Protein AF-A0A6G0K8L2-F1 (afdb_monomer_lite)

Organism: NCBI:txid53985

Foldseek 3Di:
DDDDDDDDDDDDDLLQLQCCQPPVLVVDPPVCNPPPSNDDDDPVSVVVNVVVVVVVVVVVVVVVVVVVVVVVVVVVVVVVVVVVVD

Sequence (86 aa):
MVLVPKLKDPPPNVEKKLDIHEKVLPFVPAEYANDPLYQTPTAVVESSAKKIKQDRRKRYAERMKAKEVEKEQEAEKEQEEKEALV

Structure (mmCIF, N/CA/C/O backbone):
data_AF-A0A6G0K8L2-F1
#
_entry.id   AF-A0A6G0K8L2-F1
#
loop_
_atom_site.group_PDB
_atom_site.id
_atom_site.type_symbol
_atom_site.label_atom_id
_atom_site.label_alt_id
_atom_site.label_comp_id
_atom_site.label_asym_id
_atom_site.label_entity_id
_atom_site.label_seq_id
_atom_site.pdbx_PDB_ins_code
_atom_site.Cartn_x
_atom_site.Cartn_y
_atom_site.Cartn_z
_atom_site.occupancy
_atom_site.B_iso_or_equiv
_atom_site.auth_seq_id
_atom_site.auth_comp_id
_atom_site.auth_asym_id
_atom_site.auth_atom_id
_atom_site.pdbx_PDB_model_num
ATOM 1 N N . MET A 1 1 ? -11.341 -39.284 17.821 1.00 56.88 1 MET A N 1
ATOM 2 C CA . MET A 1 1 ? -11.361 -37.905 17.287 1.00 56.88 1 MET A CA 1
ATOM 3 C C . MET A 1 1 ? -9.949 -37.360 17.384 1.00 56.88 1 MET A C 1
ATOM 5 O O . MET A 1 1 ? -9.419 -37.315 18.485 1.00 56.88 1 MET A O 1
ATOM 9 N N . VAL A 1 2 ? -9.301 -37.057 16.258 1.00 66.50 2 VAL A N 1
ATOM 10 C CA . VAL A 1 2 ? -7.949 -36.475 16.266 1.00 66.50 2 VAL A CA 1
ATOM 11 C C . VAL A 1 2 ? -8.085 -34.992 16.602 1.00 66.50 2 VAL A C 1
ATOM 13 O O . VAL A 1 2 ? -8.804 -34.269 15.916 1.00 66.50 2 VAL A O 1
ATOM 16 N N . LEU A 1 3 ? -7.449 -34.555 17.688 1.00 72.81 3 LEU A N 1
ATOM 17 C CA . LEU A 1 3 ? -7.463 -33.163 18.127 1.00 72.81 3 LEU A CA 1
ATOM 18 C C . LEU A 1 3 ? -6.485 -32.372 17.243 1.00 72.81 3 LEU A C 1
ATOM 20 O O . LEU A 1 3 ? -5.273 -32.541 17.359 1.00 72.81 3 LEU A O 1
ATOM 24 N N . VAL A 1 4 ? -6.997 -31.551 16.323 1.00 81.31 4 VAL A N 1
ATOM 25 C CA . VAL A 1 4 ? -6.153 -30.688 15.480 1.00 81.31 4 VAL A CA 1
ATOM 26 C C . VAL A 1 4 ? -5.591 -29.556 16.352 1.00 81.31 4 VAL A C 1
ATOM 28 O O . VAL A 1 4 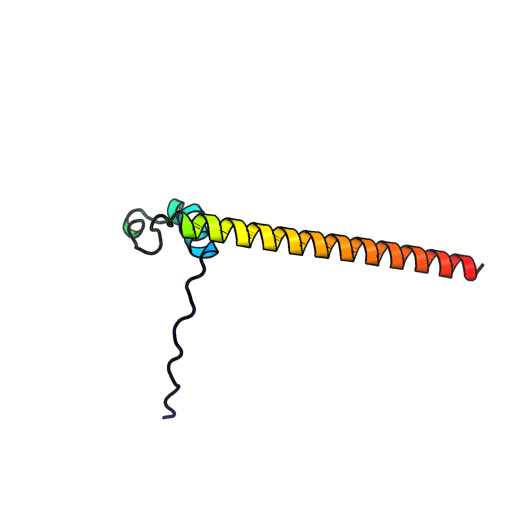? -6.380 -28.832 16.967 1.00 81.31 4 VAL A O 1
ATOM 31 N N . PRO A 1 5 ? -4.259 -29.374 16.429 1.00 80.38 5 PRO A N 1
ATOM 32 C CA . PRO A 1 5 ? -3.663 -28.288 17.196 1.00 80.38 5 PRO A CA 1
ATOM 33 C C . PRO A 1 5 ? -4.122 -26.937 16.649 1.00 80.38 5 PRO A C 1
ATOM 35 O O . PRO A 1 5 ? -4.001 -26.664 15.453 1.00 80.38 5 PRO A O 1
ATOM 38 N N . LYS A 1 6 ? -4.646 -26.077 17.525 1.00 81.12 6 LYS A N 1
ATOM 39 C CA . LYS A 1 6 ? -5.100 -24.742 17.135 1.00 81.12 6 LYS A CA 1
ATOM 40 C C . LYS A 1 6 ? -3.880 -23.857 16.873 1.00 81.12 6 LYS A C 1
ATOM 42 O O . LYS A 1 6 ? -3.116 -23.560 17.791 1.00 81.12 6 LYS A O 1
ATOM 47 N N . LEU A 1 7 ? -3.679 -23.475 15.614 1.00 84.62 7 LEU A N 1
ATOM 48 C CA . LEU A 1 7 ? -2.623 -22.543 15.223 1.00 84.62 7 LEU A CA 1
ATOM 49 C C . LEU A 1 7 ? -2.944 -21.134 15.732 1.00 84.62 7 LEU A C 1
ATOM 51 O O . LEU A 1 7 ? -4.109 -20.768 15.883 1.00 84.62 7 LEU A O 1
ATOM 55 N N . LYS A 1 8 ? -1.894 -20.354 16.011 1.00 85.88 8 LYS A N 1
ATOM 56 C CA . LYS A 1 8 ? -2.037 -18.938 16.367 1.00 85.88 8 LYS A CA 1
ATOM 57 C C . LYS A 1 8 ? -2.548 -18.158 15.163 1.00 85.88 8 LYS A C 1
ATOM 59 O O . LYS A 1 8 ? -2.140 -18.438 14.034 1.00 85.88 8 LYS A O 1
ATOM 64 N N . ASP A 1 9 ? -3.382 -17.160 15.430 1.00 84.56 9 ASP A N 1
ATOM 65 C CA . ASP A 1 9 ? -3.872 -16.278 14.382 1.00 84.56 9 ASP A CA 1
ATOM 66 C C . ASP A 1 9 ? -2.708 -15.527 13.721 1.00 84.56 9 ASP A C 1
ATOM 68 O O . ASP A 1 9 ? -1.747 -15.131 14.398 1.00 84.56 9 ASP A O 1
ATOM 72 N N . PRO A 1 10 ? -2.764 -15.337 12.393 1.00 87.44 10 PRO A N 1
ATOM 73 C CA . PRO A 1 10 ? -1.743 -14.592 11.688 1.00 87.44 10 PRO A CA 1
ATOM 74 C C . PRO A 1 10 ? -1.732 -13.127 12.143 1.00 87.44 10 PRO A C 1
ATOM 76 O O . PRO A 1 10 ? -2.765 -12.576 12.541 1.00 87.44 10 PRO A O 1
ATOM 79 N N . PRO A 1 11 ? -0.573 -12.456 12.045 1.00 86.25 11 PRO A N 1
ATOM 80 C CA . PRO A 1 11 ? -0.492 -11.040 12.343 1.00 86.25 11 PRO A CA 1
ATOM 81 C C . PRO A 1 11 ? -1.444 -10.237 11.432 1.00 86.25 11 PRO A C 1
ATOM 83 O O . PRO A 1 11 ? -1.563 -10.539 10.239 1.00 86.25 11 PRO A O 1
ATOM 86 N N . PRO A 1 12 ? -2.106 -9.190 11.956 1.00 83.50 12 PRO A N 1
ATOM 87 C CA . PRO A 1 12 ? -3.055 -8.401 11.181 1.00 83.50 12 PRO A CA 1
ATOM 88 C C . PRO A 1 12 ? -2.401 -7.694 9.987 1.00 83.50 12 PRO A C 1
ATOM 90 O O . PRO A 1 12 ? -1.373 -7.030 10.132 1.00 83.50 12 PRO A O 1
ATOM 93 N N . ASN A 1 13 ? -3.034 -7.755 8.812 1.00 89.00 13 ASN A N 1
ATOM 94 C CA . ASN A 1 13 ? -2.530 -7.077 7.619 1.00 89.00 13 ASN A CA 1
ATOM 95 C C . ASN A 1 13 ? -2.755 -5.554 7.700 1.00 89.00 13 ASN A C 1
ATOM 97 O O . ASN A 1 13 ? -3.884 -5.068 7.606 1.00 89.00 13 ASN A O 1
ATOM 101 N N . VAL A 1 14 ? -1.659 -4.802 7.822 1.00 89.19 14 VAL A N 1
ATOM 102 C CA . VAL A 1 14 ? -1.656 -3.333 7.917 1.00 89.19 14 VAL A CA 1
ATOM 103 C C . VAL A 1 14 ? -2.237 -2.634 6.686 1.00 89.19 14 VAL A C 1
ATOM 105 O O . VAL A 1 14 ? -2.925 -1.629 6.839 1.00 89.19 14 VAL A O 1
ATOM 108 N N . GLU A 1 15 ? -2.033 -3.167 5.475 1.00 90.12 15 GLU A N 1
ATOM 109 C CA . GLU A 1 15 ? -2.613 -2.578 4.259 1.00 90.12 15 GLU A CA 1
ATOM 110 C C . GLU A 1 15 ? -4.138 -2.673 4.279 1.00 90.12 15 GLU A C 1
ATOM 112 O O . GLU A 1 15 ? -4.824 -1.737 3.871 1.00 90.12 15 GLU A O 1
ATOM 117 N N . LYS A 1 16 ? -4.661 -3.800 4.778 1.00 90.38 16 LYS A N 1
ATOM 118 C CA . LYS A 1 16 ? -6.101 -4.057 4.827 1.00 90.38 16 LYS A CA 1
ATOM 119 C C . LYS A 1 16 ? -6.801 -3.212 5.876 1.00 90.38 16 LYS A C 1
ATOM 121 O O . LYS A 1 16 ? -7.885 -2.730 5.588 1.00 90.38 16 LYS A O 1
ATOM 126 N N . LYS A 1 17 ? -6.175 -2.965 7.029 1.00 90.00 17 LYS A N 1
ATOM 127 C CA . LYS A 1 17 ? -6.719 -2.036 8.035 1.00 90.00 17 LYS A CA 1
ATOM 128 C C . LYS A 1 17 ? -6.964 -0.646 7.449 1.00 90.00 17 LYS A C 1
ATOM 130 O O . LYS A 1 17 ? -8.035 -0.081 7.627 1.00 90.00 17 LYS A O 1
ATOM 135 N N . LEU A 1 18 ? -5.990 -0.138 6.698 1.00 91.69 18 LEU A N 1
ATOM 136 C CA . LEU A 1 18 ? -6.109 1.156 6.036 1.00 91.69 18 LEU A CA 1
ATOM 137 C C . LEU A 1 18 ? -7.145 1.127 4.903 1.00 91.69 18 LEU A C 1
ATOM 139 O O . LEU A 1 18 ? -7.990 2.011 4.831 1.00 91.69 18 LEU A O 1
ATOM 143 N N . ASP A 1 19 ? -7.131 0.096 4.051 1.00 93.00 19 ASP A N 1
ATOM 144 C CA . ASP A 1 19 ? -8.102 -0.017 2.955 1.00 93.00 19 ASP A CA 1
ATOM 145 C C . ASP A 1 19 ? -9.551 -0.145 3.464 1.00 93.00 19 ASP A C 1
ATOM 147 O O . ASP A 1 19 ? -10.456 0.403 2.844 1.00 93.00 19 ASP A O 1
ATOM 151 N N . ILE A 1 20 ? -9.785 -0.851 4.574 1.00 93.88 20 ILE A N 1
ATOM 152 C CA . ILE A 1 20 ? -11.116 -1.001 5.179 1.00 93.88 20 ILE A CA 1
ATOM 153 C C . ILE A 1 20 ? -11.636 0.355 5.667 1.00 93.88 20 ILE A C 1
ATOM 155 O O . ILE A 1 20 ? -12.753 0.739 5.323 1.00 93.88 20 ILE A O 1
ATOM 159 N N . HIS A 1 21 ? -10.810 1.108 6.392 1.00 93.12 21 HIS A N 1
ATOM 160 C CA . HIS A 1 21 ? -11.176 2.445 6.850 1.00 93.12 21 HIS A CA 1
ATOM 161 C C . HIS A 1 21 ? -11.433 3.413 5.684 1.00 93.12 21 HIS A C 1
ATOM 163 O O . HIS A 1 21 ? -12.418 4.136 5.687 1.00 93.12 21 HIS A O 1
ATOM 169 N N . GLU A 1 22 ? -10.572 3.437 4.663 1.00 93.44 22 GLU A N 1
ATOM 170 C CA . GLU A 1 22 ? -10.690 4.418 3.574 1.00 93.44 22 GLU A CA 1
ATOM 171 C C . GLU A 1 22 ? -11.765 4.063 2.541 1.00 93.44 22 GLU A C 1
ATOM 173 O O . GLU A 1 22 ? -12.418 4.951 1.997 1.00 93.44 22 GLU A O 1
ATOM 178 N N . LYS A 1 23 ? -11.915 2.775 2.215 1.00 94.62 23 LYS A N 1
ATOM 179 C CA . LYS A 1 23 ? -12.704 2.337 1.052 1.00 94.62 23 LYS A CA 1
ATOM 180 C C . LYS A 1 23 ? -13.978 1.612 1.420 1.00 94.62 23 LYS A C 1
ATOM 182 O O . LYS A 1 23 ? -14.886 1.591 0.601 1.00 94.62 23 LYS A O 1
ATOM 187 N N . VAL A 1 24 ? -14.026 0.969 2.585 1.00 93.94 24 VAL A N 1
ATOM 188 C CA . VAL A 1 24 ? -15.186 0.165 2.983 1.00 93.94 24 VAL A CA 1
ATOM 189 C C . VAL A 1 24 ? -16.113 0.990 3.861 1.00 93.94 24 VAL A C 1
ATOM 191 O O . VAL A 1 24 ? -17.291 1.067 3.535 1.00 93.94 24 VAL A O 1
ATOM 194 N N . LEU A 1 25 ? -15.584 1.680 4.881 1.00 94.38 25 LEU A N 1
ATOM 195 C CA . LEU A 1 25 ? -16.361 2.515 5.811 1.00 94.38 25 LEU A CA 1
ATOM 196 C C . LEU A 1 25 ? -17.401 3.440 5.139 1.00 94.38 25 LEU A C 1
ATOM 198 O O . LEU A 1 25 ? -18.522 3.484 5.637 1.00 94.38 25 LEU A O 1
ATOM 202 N N . PRO A 1 26 ? -17.129 4.117 4.000 1.00 95.19 26 PRO A N 1
ATOM 203 C CA . PRO A 1 26 ? -18.129 4.975 3.351 1.00 95.19 26 PRO A CA 1
ATOM 204 C C . PRO A 1 26 ? -19.401 4.250 2.886 1.00 95.19 26 PRO A C 1
ATOM 206 O O . PRO A 1 26 ? -20.433 4.885 2.689 1.00 95.19 26 PRO A O 1
ATOM 209 N N . PHE A 1 27 ? -19.328 2.934 2.689 1.00 95.81 27 PHE A N 1
ATOM 210 C CA . PHE A 1 27 ? -20.445 2.093 2.255 1.00 95.81 27 PHE A CA 1
ATOM 211 C C . PHE A 1 27 ? -21.037 1.263 3.398 1.00 95.81 27 PHE A C 1
ATOM 213 O O . PHE A 1 27 ? -21.946 0.464 3.177 1.00 95.81 27 PHE A O 1
ATOM 220 N N . VAL A 1 28 ? -20.514 1.420 4.615 1.00 93.81 28 VAL A N 1
ATOM 221 C CA . VAL A 1 28 ? -20.989 0.701 5.794 1.00 93.81 28 VAL A CA 1
ATOM 222 C C . VAL A 1 28 ? -22.199 1.440 6.359 1.00 93.81 28 VAL A C 1
ATOM 224 O O . VAL A 1 28 ? -22.126 2.653 6.567 1.00 93.81 28 VAL A O 1
ATOM 227 N N . PRO A 1 29 ? -23.317 0.743 6.632 1.00 96.31 29 PRO A N 1
ATOM 228 C CA . PRO A 1 29 ? -24.455 1.353 7.304 1.00 96.31 29 PRO A CA 1
ATOM 229 C C . PRO A 1 29 ? -24.034 1.997 8.628 1.00 96.31 29 PRO A C 1
ATOM 231 O O . PRO A 1 29 ? -23.209 1.444 9.356 1.00 96.31 29 PRO A O 1
ATOM 234 N N . ALA A 1 30 ? -24.632 3.140 8.968 1.00 92.88 30 ALA A N 1
ATOM 235 C CA . ALA A 1 30 ? -24.254 3.916 10.153 1.00 92.88 30 ALA A CA 1
ATOM 236 C C . ALA A 1 30 ? -24.293 3.099 11.460 1.00 92.88 30 ALA A C 1
ATOM 238 O O . ALA A 1 30 ? -23.492 3.334 12.360 1.00 92.88 30 ALA A O 1
ATOM 239 N N . GLU A 1 31 ? -25.172 2.096 11.533 1.00 94.56 31 GLU A N 1
ATOM 240 C CA . GLU A 1 31 ? -25.292 1.160 12.658 1.00 94.56 31 GLU A CA 1
ATOM 241 C C . GLU A 1 31 ? -23.999 0.372 12.931 1.00 94.56 31 GLU A C 1
ATOM 243 O O . GLU A 1 31 ? -23.698 0.061 14.081 1.00 94.56 31 GLU A O 1
ATOM 248 N N . TYR A 1 32 ? -23.205 0.099 11.892 1.00 92.38 32 TYR A N 1
ATOM 249 C CA . TYR A 1 32 ? -21.965 -0.680 11.969 1.00 92.38 32 TYR A CA 1
ATOM 250 C C . TYR A 1 32 ? -20.698 0.170 11.819 1.00 92.38 32 TYR A C 1
ATOM 252 O O . TYR A 1 32 ? -19.593 -0.342 11.979 1.00 92.38 32 TYR A O 1
ATOM 260 N N . ALA A 1 33 ? -20.824 1.470 11.539 1.00 90.50 33 ALA A N 1
ATOM 261 C CA . ALA A 1 33 ? -19.678 2.360 11.343 1.00 90.50 33 ALA A CA 1
ATOM 262 C C . ALA A 1 33 ? -18.799 2.505 12.604 1.00 90.50 33 ALA A C 1
ATOM 264 O O . ALA A 1 33 ? -17.614 2.811 12.497 1.00 90.50 33 ALA A O 1
ATOM 265 N N . ASN A 1 34 ? -19.362 2.242 13.790 1.00 92.56 34 ASN A N 1
ATOM 266 C CA . ASN A 1 34 ? -18.650 2.271 15.073 1.00 92.56 34 ASN A CA 1
ATOM 267 C C . ASN A 1 34 ? -17.913 0.959 15.410 1.00 92.56 34 ASN A C 1
ATOM 269 O O . ASN A 1 34 ? -17.308 0.862 16.480 1.00 92.56 34 ASN A O 1
ATOM 273 N N . ASP A 1 35 ? -17.977 -0.061 14.547 1.00 93.56 35 ASP A N 1
ATOM 274 C CA . ASP A 1 35 ? -17.285 -1.332 14.770 1.00 93.56 35 ASP A CA 1
ATOM 275 C C . ASP A 1 35 ? -15.755 -1.112 14.855 1.00 93.56 35 ASP A C 1
ATOM 277 O O . ASP A 1 35 ? -15.193 -0.382 14.027 1.00 93.56 35 ASP A O 1
ATOM 281 N N . PRO A 1 36 ? -15.046 -1.751 15.813 1.00 90.69 36 PRO A N 1
ATOM 282 C CA . PRO A 1 36 ? -13.584 -1.737 15.891 1.00 90.69 36 PRO A CA 1
ATOM 283 C C . PRO A 1 36 ? -12.856 -2.022 14.567 1.00 90.69 36 PRO A C 1
ATOM 285 O O . PRO A 1 36 ? -11.736 -1.551 14.366 1.00 90.69 36 PRO A O 1
ATOM 288 N N . LEU A 1 37 ? -13.478 -2.772 13.654 1.00 89.69 37 LEU A N 1
ATOM 289 C CA . LEU A 1 37 ? -12.963 -3.075 12.320 1.00 89.69 37 LEU A CA 1
ATOM 290 C C . LEU A 1 37 ? -12.727 -1.824 11.457 1.00 89.69 37 LEU A C 1
ATOM 292 O O . LEU A 1 37 ? -11.783 -1.808 10.664 1.00 89.69 37 LEU A O 1
ATOM 296 N N . TYR A 1 38 ? -13.559 -0.792 11.616 1.00 92.06 38 TYR A N 1
ATOM 297 C CA . TYR A 1 38 ? -13.493 0.452 10.845 1.00 92.06 38 TYR A CA 1
ATOM 298 C C . TYR A 1 38 ? -12.821 1.595 11.602 1.00 92.06 38 TYR A C 1
ATOM 300 O O . TYR A 1 38 ? -12.909 2.743 11.176 1.00 92.06 38 TYR A O 1
ATOM 308 N N . GLN A 1 39 ? -12.146 1.315 12.718 1.00 90.44 39 GLN A N 1
ATOM 309 C CA . GLN A 1 39 ? -11.438 2.353 13.456 1.00 90.44 39 GLN A CA 1
ATOM 310 C C . GLN A 1 39 ? -10.348 3.012 12.616 1.00 90.44 39 GLN A C 1
ATOM 312 O O . GLN A 1 39 ? -9.680 2.379 11.792 1.00 90.44 39 GLN A O 1
ATOM 317 N N . THR A 1 40 ? -10.136 4.298 12.886 1.00 90.75 40 THR A N 1
ATOM 318 C CA . THR A 1 40 ? -9.077 5.070 12.250 1.00 90.75 40 THR A CA 1
ATOM 319 C C . THR A 1 40 ? -7.718 4.414 12.500 1.00 90.75 40 THR A C 1
ATOM 321 O O . THR A 1 40 ? -7.334 4.201 13.657 1.00 90.75 40 THR A O 1
ATOM 324 N N . PRO A 1 41 ? -6.977 4.054 11.437 1.00 89.81 41 PRO A N 1
ATOM 325 C CA . PRO A 1 41 ? -5.669 3.442 11.583 1.00 89.81 41 PRO A CA 1
ATOM 326 C C . PRO A 1 41 ? -4.684 4.420 12.233 1.00 89.81 41 PRO A C 1
ATOM 328 O O . PRO A 1 41 ? -4.733 5.628 12.024 1.00 89.81 41 PRO A O 1
ATOM 331 N N . THR A 1 42 ? -3.746 3.897 13.023 1.00 91.25 42 THR A N 1
ATOM 332 C CA . THR A 1 42 ? -2.690 4.727 13.615 1.00 91.25 42 THR A CA 1
ATOM 333 C C . THR A 1 42 ? -1.672 5.162 12.558 1.00 91.25 42 THR A C 1
ATOM 335 O O . THR A 1 42 ? -1.417 4.443 11.590 1.00 91.25 42 THR A O 1
ATOM 338 N N . ALA A 1 43 ? -0.992 6.291 12.781 1.00 90.88 43 ALA A N 1
ATOM 339 C CA . ALA A 1 43 ? 0.026 6.815 11.858 1.00 90.88 43 ALA A CA 1
ATOM 340 C C . ALA A 1 43 ? 1.142 5.798 11.516 1.00 90.88 43 ALA A C 1
ATOM 342 O O . ALA A 1 43 ? 1.685 5.773 10.405 1.00 90.88 43 ALA A O 1
ATOM 343 N N . VAL A 1 44 ? 1.474 4.907 12.457 1.00 88.94 44 VAL A N 1
ATOM 344 C CA . VAL A 1 44 ? 2.438 3.816 12.237 1.00 88.94 44 VAL A CA 1
ATOM 345 C C . VAL A 1 44 ? 1.908 2.802 11.218 1.00 88.94 44 VAL A C 1
ATOM 347 O O . VAL A 1 44 ? 2.646 2.367 10.330 1.00 88.94 44 VAL A O 1
ATOM 350 N N . VAL A 1 45 ? 0.623 2.447 11.305 1.00 88.44 45 VAL A N 1
ATOM 351 C CA . VAL A 1 45 ? -0.037 1.540 10.354 1.00 88.44 45 VAL A CA 1
ATOM 352 C C . VAL A 1 45 ? -0.101 2.184 8.972 1.00 88.44 45 VAL A C 1
ATOM 354 O O . VAL A 1 45 ? 0.234 1.528 7.985 1.00 88.44 45 VAL A O 1
ATOM 357 N N . GLU A 1 46 ? -0.435 3.474 8.891 1.00 90.44 46 GLU A N 1
ATOM 358 C CA . GLU A 1 46 ? -0.502 4.182 7.611 1.00 90.44 46 GLU A CA 1
ATOM 359 C C . GLU A 1 46 ? 0.850 4.257 6.901 1.00 90.44 46 GLU A C 1
ATOM 361 O O . GLU A 1 46 ? 0.962 3.931 5.716 1.00 90.44 46 GLU A O 1
ATOM 366 N N . SER A 1 47 ? 1.898 4.668 7.619 1.00 92.12 47 SER A N 1
ATOM 367 C CA . SER A 1 47 ? 3.249 4.764 7.058 1.00 92.12 47 SER A CA 1
ATOM 368 C C . SER A 1 47 ? 3.782 3.400 6.609 1.00 92.12 47 SER A C 1
ATOM 370 O O . SER A 1 47 ? 4.377 3.297 5.533 1.00 92.12 47 SER A O 1
ATOM 372 N N . SER A 1 48 ? 3.510 2.339 7.373 1.00 92.62 48 SER A N 1
ATOM 373 C CA . SER A 1 48 ? 3.885 0.970 7.006 1.00 92.62 48 SER A CA 1
ATOM 374 C C . SER A 1 48 ? 3.139 0.496 5.758 1.00 92.62 48 SER A C 1
ATOM 376 O O . SER A 1 48 ? 3.761 0.009 4.815 1.00 92.62 48 SER A O 1
ATOM 378 N N . ALA A 1 49 ? 1.820 0.702 5.698 1.00 92.00 49 ALA A N 1
ATOM 379 C CA . ALA A 1 49 ? 1.014 0.351 4.532 1.00 92.00 49 ALA A CA 1
ATOM 380 C C . ALA A 1 49 ? 1.477 1.099 3.271 1.00 92.00 49 ALA A C 1
ATOM 382 O O . ALA A 1 49 ? 1.586 0.500 2.201 1.00 92.00 49 ALA A O 1
ATOM 383 N N . LYS A 1 50 ? 1.810 2.393 3.383 1.00 92.06 50 LYS A N 1
ATOM 384 C CA . LYS A 1 50 ? 2.342 3.189 2.263 1.00 92.06 50 LYS A CA 1
ATOM 385 C C . LYS A 1 50 ? 3.657 2.617 1.727 1.00 92.06 50 LYS A C 1
ATOM 387 O O . LYS A 1 50 ? 3.781 2.471 0.509 1.00 92.06 50 LYS A O 1
ATOM 392 N N . LYS A 1 51 ? 4.593 2.241 2.608 1.00 94.50 51 LYS A N 1
ATOM 393 C CA . LYS A 1 51 ? 5.868 1.608 2.222 1.00 94.50 51 LYS A CA 1
ATOM 394 C C . LYS A 1 51 ? 5.642 0.285 1.489 1.00 94.50 51 LYS A C 1
ATOM 396 O O . LYS A 1 51 ? 6.129 0.123 0.376 1.00 94.50 51 LYS A O 1
ATOM 401 N N . ILE A 1 52 ? 4.806 -0.602 2.034 1.00 93.19 52 ILE A N 1
ATOM 402 C CA . ILE A 1 52 ? 4.497 -1.899 1.405 1.00 93.19 52 ILE A CA 1
ATOM 403 C C . ILE A 1 52 ? 3.871 -1.699 0.014 1.00 93.19 52 ILE A C 1
ATOM 405 O O . ILE A 1 52 ? 4.315 -2.304 -0.967 1.00 93.19 52 ILE A O 1
ATOM 409 N N . LYS A 1 53 ? 2.895 -0.786 -0.111 1.00 92.56 53 LYS A N 1
ATOM 410 C CA . LYS A 1 53 ? 2.272 -0.441 -1.402 1.00 92.56 53 LYS A CA 1
ATOM 411 C C . LYS A 1 53 ? 3.290 0.128 -2.397 1.00 92.56 53 LYS A C 1
ATOM 413 O O . LYS A 1 53 ? 3.143 -0.074 -3.604 1.00 92.56 53 LYS A O 1
ATOM 418 N N . GLN A 1 54 ? 4.281 0.889 -1.935 1.00 95.19 54 GLN A N 1
ATOM 419 C CA . GLN A 1 54 ? 5.334 1.446 -2.786 1.00 95.19 54 GLN A CA 1
ATOM 420 C C . GLN A 1 54 ? 6.297 0.357 -3.268 1.00 95.19 54 GLN A C 1
ATOM 422 O O . GLN A 1 54 ? 6.555 0.271 -4.467 1.00 95.19 54 GLN A O 1
ATOM 427 N N . ASP A 1 55 ? 6.765 -0.508 -2.373 1.00 96.12 55 ASP A N 1
ATOM 428 C CA . ASP A 1 55 ? 7.683 -1.597 -2.715 1.00 96.12 55 ASP A CA 1
ATOM 429 C C . ASP A 1 55 ? 7.039 -2.590 -3.680 1.00 96.12 55 ASP A C 1
ATOM 431 O O . ASP A 1 55 ? 7.658 -3.006 -4.659 1.00 96.12 55 ASP A O 1
ATOM 435 N N . ARG A 1 56 ? 5.751 -2.902 -3.484 1.00 95.12 56 ARG A N 1
ATOM 436 C CA . ARG A 1 56 ? 4.989 -3.722 -4.433 1.00 95.12 56 ARG A CA 1
ATOM 437 C C . ARG A 1 56 ? 4.947 -3.093 -5.826 1.00 95.12 56 ARG A C 1
ATOM 439 O O . ARG A 1 56 ? 5.123 -3.802 -6.815 1.00 95.12 56 ARG A O 1
ATOM 446 N N . ARG A 1 57 ? 4.727 -1.777 -5.914 1.00 96.00 57 ARG A N 1
ATOM 447 C CA . ARG A 1 57 ? 4.715 -1.049 -7.193 1.00 96.00 57 ARG A CA 1
ATOM 448 C C . ARG A 1 57 ? 6.085 -1.059 -7.869 1.00 96.00 57 ARG A C 1
ATOM 450 O O . ARG A 1 57 ? 6.141 -1.285 -9.072 1.00 96.00 57 ARG A O 1
ATOM 457 N N . LYS A 1 58 ? 7.170 -0.891 -7.107 1.00 97.19 58 LYS A N 1
ATOM 458 C CA . LYS A 1 58 ? 8.544 -0.979 -7.629 1.00 97.19 58 LYS A CA 1
ATOM 459 C C . LYS A 1 58 ? 8.841 -2.359 -8.210 1.00 97.19 58 LYS A C 1
ATOM 461 O O . LYS A 1 58 ? 9.177 -2.449 -9.383 1.00 97.19 58 LYS A O 1
ATOM 466 N N . ARG A 1 59 ? 8.585 -3.427 -7.445 1.00 97.25 59 ARG A N 1
ATOM 467 C CA . ARG A 1 59 ? 8.773 -4.816 -7.908 1.00 97.25 59 ARG A CA 1
ATOM 468 C C . ARG A 1 59 ? 7.961 -5.126 -9.163 1.00 97.25 59 ARG A C 1
ATOM 470 O O . ARG A 1 59 ? 8.422 -5.835 -10.050 1.00 97.25 59 ARG A O 1
ATOM 477 N N . TYR A 1 60 ? 6.734 -4.608 -9.240 1.00 96.88 60 TYR A N 1
ATOM 478 C CA . TYR A 1 60 ? 5.912 -4.761 -10.436 1.00 96.88 60 TYR A CA 1
ATOM 479 C C . TYR A 1 60 ? 6.540 -4.056 -11.643 1.00 96.88 60 TYR A C 1
ATOM 481 O O . TYR A 1 60 ? 6.651 -4.667 -12.701 1.00 96.88 60 TYR A O 1
ATOM 489 N N . ALA A 1 61 ? 6.974 -2.805 -11.479 1.00 97.06 61 ALA A N 1
ATOM 490 C CA . ALA A 1 61 ? 7.611 -2.036 -12.542 1.00 97.06 61 ALA A CA 1
ATOM 491 C C . ALA A 1 61 ? 8.919 -2.684 -13.022 1.00 97.06 61 ALA A C 1
ATOM 493 O O . ALA A 1 61 ? 9.126 -2.805 -14.223 1.00 97.06 61 ALA A O 1
ATOM 494 N N . GLU A 1 62 ? 9.766 -3.157 -12.105 1.00 96.75 62 GLU A N 1
ATOM 495 C CA . GLU A 1 62 ? 10.995 -3.897 -12.428 1.00 96.75 62 GLU A CA 1
ATOM 496 C C . GLU A 1 62 ? 10.695 -5.148 -13.257 1.00 96.75 62 GLU A C 1
ATOM 498 O O . GLU A 1 62 ? 11.318 -5.375 -14.290 1.00 96.75 62 GLU A O 1
ATOM 503 N N . ARG A 1 63 ? 9.679 -5.921 -12.860 1.00 96.25 63 ARG A N 1
ATOM 504 C CA . ARG A 1 63 ? 9.267 -7.115 -13.602 1.00 96.25 63 ARG A CA 1
ATOM 505 C C . ARG A 1 63 ? 8.708 -6.791 -14.987 1.00 96.25 63 ARG A C 1
ATOM 507 O O . ARG A 1 63 ? 8.906 -7.577 -15.903 1.00 96.25 63 ARG A O 1
ATOM 514 N N . MET A 1 64 ? 7.982 -5.685 -15.145 1.00 95.44 64 MET A N 1
ATOM 515 C CA . MET A 1 64 ? 7.479 -5.278 -16.463 1.00 95.44 64 MET A CA 1
ATOM 516 C C . MET A 1 64 ? 8.625 -4.866 -17.386 1.00 95.44 64 MET A C 1
ATOM 518 O O . MET A 1 64 ? 8.664 -5.339 -18.513 1.00 95.44 64 MET A O 1
ATOM 522 N N . LYS A 1 65 ? 9.600 -4.105 -16.877 1.00 95.50 65 LYS A N 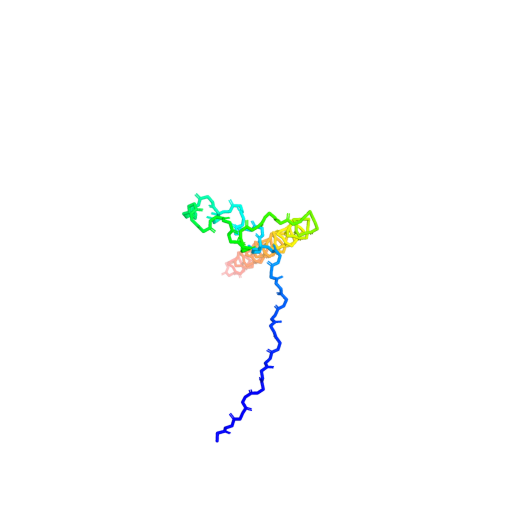1
ATOM 523 C CA . LYS A 1 65 ? 10.808 -3.747 -17.634 1.00 95.50 65 LYS A CA 1
ATOM 524 C C . LYS A 1 65 ? 11.609 -4.975 -18.059 1.00 95.50 65 LYS A C 1
ATOM 526 O O . LYS A 1 65 ? 12.015 -5.063 -19.206 1.00 95.50 65 LYS A O 1
ATOM 531 N N . ALA A 1 66 ? 11.799 -5.942 -17.158 1.00 94.25 66 ALA A N 1
ATOM 532 C CA . ALA A 1 66 ? 12.490 -7.187 -17.496 1.00 94.25 66 ALA A CA 1
ATOM 533 C C . ALA A 1 66 ? 11.783 -7.940 -18.637 1.00 94.25 66 ALA A C 1
ATOM 535 O O . ALA A 1 66 ? 12.433 -8.373 -19.578 1.00 94.25 66 ALA A O 1
ATOM 536 N N . LYS A 1 67 ? 10.446 -8.013 -18.598 1.00 94.31 67 LYS A N 1
ATOM 537 C CA . LYS A 1 67 ? 9.646 -8.633 -19.665 1.00 94.31 67 LYS A CA 1
ATOM 538 C C . LYS A 1 67 ? 9.699 -7.878 -20.992 1.00 94.31 67 LYS A C 1
ATOM 540 O O . LYS A 1 67 ? 9.540 -8.497 -22.035 1.00 94.31 67 LYS A O 1
ATOM 545 N N . GLU A 1 68 ? 9.825 -6.555 -20.962 1.00 94.19 68 GLU A N 1
ATOM 546 C CA . GLU A 1 68 ? 9.994 -5.747 -22.176 1.00 94.19 68 GLU A CA 1
ATOM 547 C C . GLU A 1 68 ? 11.351 -6.034 -22.822 1.00 94.19 68 GLU A C 1
ATOM 549 O O . GLU A 1 68 ? 11.389 -6.360 -24.003 1.00 94.19 68 GLU A O 1
ATOM 554 N N . VAL A 1 69 ? 12.429 -6.060 -22.031 1.00 93.12 69 VAL A N 1
ATOM 555 C CA . VAL A 1 69 ? 13.778 -6.402 -22.514 1.00 93.12 69 VAL A CA 1
ATOM 556 C C . VAL A 1 69 ? 13.839 -7.827 -23.074 1.00 93.12 69 VAL A C 1
ATOM 558 O O . VAL A 1 69 ? 14.429 -8.043 -24.126 1.00 93.12 69 VAL A O 1
ATOM 561 N N . GLU A 1 70 ? 13.211 -8.803 -22.412 1.00 91.94 70 GLU A N 1
ATOM 562 C CA . GLU A 1 70 ? 13.136 -10.181 -22.924 1.00 91.94 70 GLU A CA 1
ATOM 563 C C . GLU A 1 70 ? 12.446 -10.243 -24.296 1.00 91.94 70 GLU A C 1
ATOM 565 O O . GLU A 1 70 ? 12.942 -10.910 -25.199 1.00 91.94 70 GLU A O 1
ATOM 570 N N . LYS A 1 71 ? 11.349 -9.499 -24.485 1.00 91.81 71 LYS A N 1
ATOM 571 C CA . LYS A 1 71 ? 10.640 -9.441 -25.772 1.00 91.81 71 LYS A CA 1
ATOM 572 C C . LYS A 1 71 ? 11.454 -8.774 -26.873 1.00 91.81 71 LYS A C 1
ATOM 574 O O . LYS A 1 71 ? 11.392 -9.218 -28.014 1.00 91.81 71 LYS A O 1
ATOM 579 N N . GLU A 1 72 ? 12.175 -7.704 -26.551 1.00 89.38 72 GLU A N 1
ATOM 580 C CA . GLU A 1 72 ? 13.058 -7.029 -27.508 1.00 89.38 72 GLU A CA 1
ATOM 581 C C . GLU A 1 72 ? 14.181 -7.972 -27.959 1.00 89.38 72 GLU A C 1
ATOM 583 O O . GLU A 1 72 ? 14.409 -8.121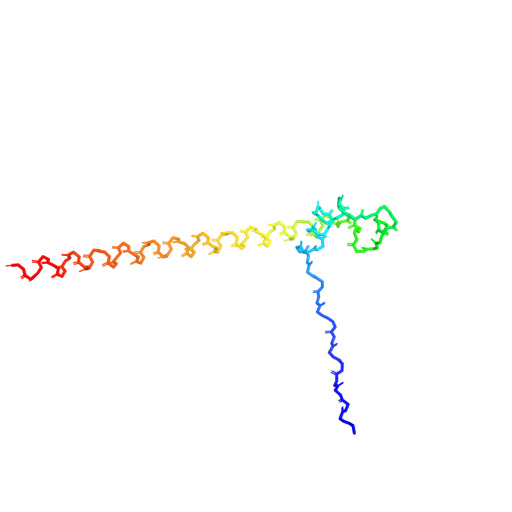 -29.156 1.00 89.38 72 GLU A O 1
ATOM 588 N N . GLN A 1 73 ? 14.794 -8.707 -27.026 1.00 87.38 73 GLN A N 1
ATOM 589 C CA . GLN A 1 73 ? 15.823 -9.703 -27.343 1.00 87.38 73 GLN A CA 1
ATOM 590 C C . GLN A 1 73 ? 15.289 -10.890 -28.156 1.00 87.38 73 GLN A C 1
ATOM 592 O O . GLN A 1 73 ? 16.001 -11.419 -29.007 1.00 87.38 73 GLN A O 1
ATOM 597 N N . GLU A 1 74 ? 14.061 -11.345 -27.894 1.00 86.44 74 GLU A N 1
ATOM 598 C CA . GLU A 1 74 ? 13.409 -12.373 -28.713 1.00 86.44 74 GLU A CA 1
ATOM 599 C C . GLU A 1 74 ? 13.143 -11.868 -30.137 1.00 86.44 74 GLU A C 1
ATOM 601 O O . GLU A 1 74 ? 13.409 -12.590 -31.095 1.00 86.44 74 GLU A O 1
ATOM 606 N N . ALA A 1 75 ? 12.693 -10.618 -30.288 1.00 85.38 75 ALA A N 1
ATOM 607 C CA . ALA A 1 75 ? 12.445 -10.015 -31.594 1.00 85.38 75 ALA A CA 1
ATOM 608 C C . ALA A 1 75 ? 13.734 -9.814 -32.410 1.00 85.38 75 ALA A C 1
ATOM 610 O O . ALA A 1 75 ? 13.732 -10.074 -33.612 1.00 85.38 75 ALA A O 1
ATOM 611 N N . GLU A 1 76 ? 14.832 -9.395 -31.773 1.00 84.81 76 GLU A N 1
ATOM 612 C CA . GLU A 1 76 ? 16.143 -9.260 -32.427 1.00 84.81 76 GLU A CA 1
ATOM 613 C C . GLU A 1 76 ? 16.681 -10.615 -32.901 1.00 84.81 76 GLU A C 1
ATOM 615 O O . GLU A 1 76 ? 17.101 -10.739 -34.049 1.00 84.81 76 GLU A O 1
ATOM 620 N N . LYS A 1 77 ? 16.586 -11.662 -32.070 1.00 85.25 77 LYS A N 1
ATOM 621 C CA . LYS A 1 77 ? 16.990 -13.022 -32.468 1.00 85.25 77 LYS A CA 1
ATOM 622 C C . LYS A 1 77 ? 16.154 -13.566 -33.622 1.00 85.25 77 LYS A C 1
ATOM 624 O O . LYS A 1 77 ? 16.697 -14.203 -34.516 1.00 85.25 77 LYS A O 1
ATOM 629 N N . GLU A 1 78 ? 14.847 -13.308 -33.623 1.00 81.50 78 GLU A N 1
ATOM 630 C CA . GLU A 1 78 ? 13.961 -13.736 -34.710 1.00 81.50 78 GLU A CA 1
ATOM 631 C C . GLU A 1 78 ? 14.263 -12.990 -36.023 1.00 81.50 78 GLU A C 1
ATOM 633 O O . GLU A 1 78 ? 14.088 -13.546 -37.108 1.00 81.50 78 GLU A O 1
ATOM 638 N N . GLN A 1 79 ? 14.719 -11.735 -35.953 1.00 79.62 79 GLN A N 1
ATOM 639 C CA . GLN A 1 79 ? 15.181 -10.987 -37.126 1.00 79.62 79 GLN A CA 1
ATOM 640 C C . GLN A 1 79 ? 16.523 -11.513 -37.641 1.00 79.62 79 GLN A C 1
ATOM 642 O O . GLN A 1 79 ? 16.649 -11.760 -38.839 1.00 79.62 79 GLN A O 1
ATOM 647 N N . GLU A 1 80 ? 17.483 -11.762 -36.751 1.00 78.94 80 GLU A N 1
ATOM 648 C CA . GLU A 1 80 ? 18.800 -12.301 -37.106 1.00 78.94 80 GLU A CA 1
ATOM 649 C C . GLU A 1 80 ? 18.694 -13.710 -37.723 1.00 78.94 80 GLU A C 1
ATOM 651 O O . GLU A 1 80 ? 19.342 -14.006 -38.726 1.00 78.94 80 GLU A O 1
ATOM 656 N N . GLU A 1 81 ? 17.806 -14.565 -37.204 1.00 77.94 81 GLU A N 1
ATOM 657 C CA . GLU A 1 81 ? 17.542 -15.899 -37.764 1.00 77.94 81 GLU A CA 1
ATOM 658 C C . GLU A 1 81 ? 16.878 -15.835 -39.152 1.00 77.94 81 GLU A C 1
ATOM 660 O O . GLU A 1 81 ? 17.176 -16.655 -40.021 1.00 77.94 81 GLU A O 1
ATOM 665 N N . LYS A 1 82 ? 16.015 -14.839 -39.400 1.00 75.44 82 LYS A N 1
ATOM 666 C CA . LYS A 1 82 ? 15.412 -14.609 -40.725 1.00 75.44 82 LYS A CA 1
ATOM 667 C C . LYS A 1 82 ? 16.422 -14.081 -41.739 1.00 75.44 82 LYS A C 1
ATOM 669 O O . LYS A 1 82 ? 16.361 -14.488 -42.895 1.00 75.44 82 LYS A O 1
ATOM 674 N N . GLU A 1 83 ? 17.328 -13.196 -41.329 1.00 74.12 83 GLU A N 1
ATOM 675 C CA . GLU A 1 83 ? 18.386 -12.668 -42.200 1.00 74.12 83 GLU A CA 1
ATOM 676 C C . GLU A 1 83 ? 19.445 -13.727 -42.532 1.00 74.12 83 GLU A C 1
ATOM 678 O O . GLU A 1 83 ? 19.921 -13.771 -43.661 1.00 74.12 83 GLU A O 1
ATOM 683 N N . ALA A 1 84 ? 19.764 -14.631 -41.601 1.00 73.31 84 ALA A N 1
ATOM 684 C CA . ALA A 1 84 ? 20.710 -15.725 -41.834 1.00 73.31 84 ALA A CA 1
ATOM 685 C C . ALA A 1 84 ? 20.183 -16.834 -42.773 1.00 73.31 84 ALA A C 1
ATOM 687 O O . ALA A 1 84 ? 20.960 -17.688 -43.206 1.00 73.31 84 ALA A O 1
ATOM 688 N N . LEU A 1 85 ? 18.877 -16.852 -43.069 1.00 69.75 85 LEU A N 1
ATOM 689 C CA . LEU A 1 85 ? 18.232 -17.849 -43.932 1.00 69.75 85 LEU A CA 1
ATOM 690 C C . LEU A 1 85 ? 18.082 -17.396 -45.403 1.00 69.75 85 LEU A C 1
ATOM 692 O O . LEU A 1 85 ? 17.566 -18.168 -46.216 1.00 69.75 85 LEU A O 1
ATOM 696 N N . VAL A 1 86 ? 18.489 -16.162 -45.734 1.00 57.81 86 VAL A N 1
ATOM 697 C CA . VAL A 1 86 ? 18.458 -15.556 -47.084 1.00 57.81 86 VAL A CA 1
ATOM 698 C C . VAL A 1 86 ? 19.840 -15.616 -47.726 1.00 57.81 86 VAL A C 1
ATOM 700 O O . VAL A 1 86 ? 19.902 -16.006 -48.915 1.00 57.81 86 VAL A O 1
#

Radius of gyration: 24.21 Å; chains: 1; bounding box: 46×45×65 Å

pLDDT: mean 88.71, std 8.21, range [56.88, 97.25]

Secondary structure (DSSP, 8-state):
------PPPPPP-HHHHHHIIIIIGGGS-TTTTTSGGGPPPPHHHHHHHHHHHHHHHHHHHHHHHHHHHHHHHHHHHHHHHHHTT-

=== Feature glossary ===
A reading guide for the features in this record.

Start from the sequence.

  · Sequence gives the chain of amino acids in standard one-letter code (A=alanine, C=cysteine, …, Y=tyrosine), read N→C. It is the only feature that is directly encoded by the gene; all structural features are derived from the folded form of this sequence.

Fold it, and you get atomic coordinates and the backbone conformation that goes with them.

  · The mmCIF table is the protein's shape written out atom by atom. For each backbone N, Cα, C, and carbonyl O, it records an (x, y, z) coordinate triple in Å plus the residue type, chain letter, and residue number.

  · Backbone dihedral angles. Every residue except chain termini has a φ (preceding-C → N → Cα → C) and a ψ (N → Cα → C → next-N). They are reported in degree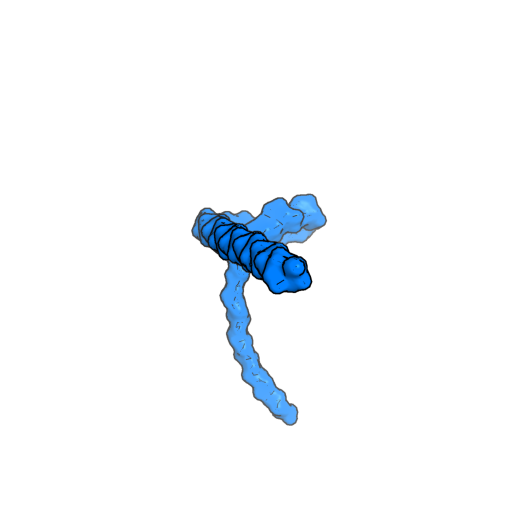s following the IUPAC sign convention. Secondary structure is essentially a statement about which (φ, ψ) basin each residue occupies.

  · DSSP 8-state secondary structure assigns each residue one of H (α-helix), G (3₁₀-helix), I (π-helix), E (extended β-strand), B (isolated β-bridge), T (hydrogen-bonded turn), S (bend), or '-' (coil). The assignment is computed from backbone hydrogen-bond geometry via the Kabsch–Sander algorithm.

  · P-SEA three-state annotation labels each residue as helix, strand, or coil based purely on the geometry of the Cα trace. It serves as a fallback when the full backbone (and thus DSSP) is unavailable.

Summarize the fold with a handful of shape descriptors and a per-residue structural alphabet.

  · Radius of gyration (Rg) is the root-mean-square distance of Cα atoms from their centroid — a single number for overall size and compactness. A globular domain of N residues has Rg ≈ 2.2·N^0.38 Å; an extended or disordered chain has a much larger Rg. The Cα contact count is the number of residue pairs whose Cα atoms are within 8 Å and are more than four positions apart in sequence — a standard proxy for tertiary packing density. The bounding box is the smallest axis-aligned box enclosing all Cα atoms.

  · Foldseek's 3Di representation compresses backbone geometry into a per-residue letter drawn from a learned twenty-state alphabet. It captures the tertiary interaction pattern around each residue — which residues are packed against it in space, regardless of where they are in sequence.

  · Accessible surface area quantifies burial. A residue with SASA near zero is packed into the hydrophobic core; one with SASA >100 Å² sits on the surface. Computed here via the Shrake–Rupley numerical algorithm with a 1.4 Å probe.

Ask how reliable the model is.

  · For AlphaFold models, the B-factor field carries pLDDT — the model's own estimate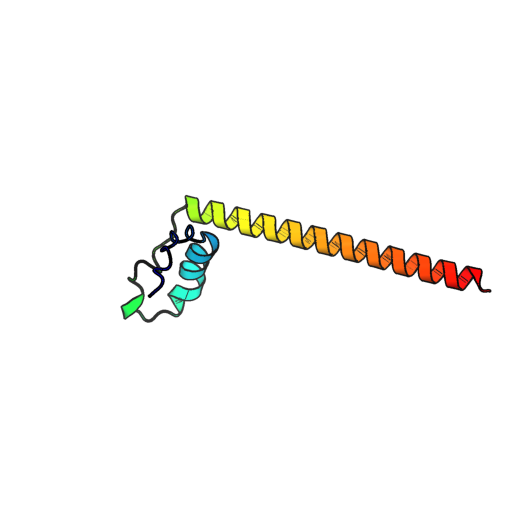 of local accuracy on a 0–100 scale. Regions with pLDDT<50 should be treated as essentially unmodeled; they often correspond to intrinsically disordered segments.

  · For experimental (PDB) structures, the B-factor (temperature factor) quantifi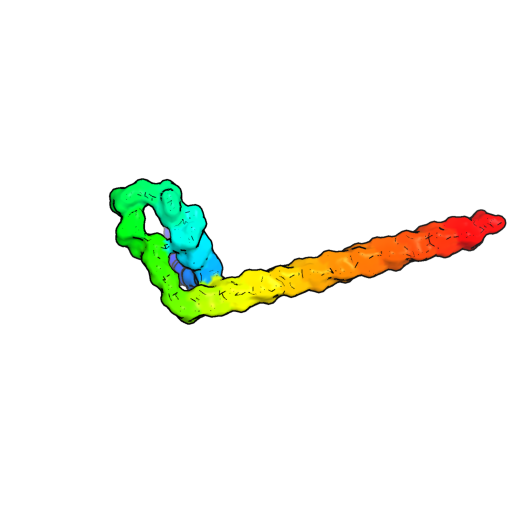es the positional spread of each atom in the crystal — a combination of thermal vibration and static disorder — in units of Å². High B-factors mark flexible loops or poorly resolved regions; low B-factors mark the rigid, well-ordered core.

  · PAE(i, j) answers: if I align the predicted and true structures on residue i, how far off (in Å) do I expect residue j to be? A block-diagonal PAE matrix with low values on the blocks and high values off-diagonal is the signature of a multi-domain protein with confidently predicted domains but uncertain inter-domain orientation.

Place it in context: what it resembles, what it is annotated as, and how it looks.

  · Structural nearest neighbors (via Foldseek easy-search vs the PDB). Reported per hit: target PDB id, E-value, and alignment TM-score. A TM-score above ~0.5 is the conventional threshold for 'same fold'.

  · Functional annotations link the protein to curated databases. InterPro entries identify conserved domains and families by matching the sequence against member-database signatures (Pfam, PROSITE, CDD, …). Gene Ontology (GO) terms describe molecular function, biological process, and cellular component in a controlled vocabulary. CATH places the structure in a hierarchical fold classification (Class/Architecture/Topology/Homologous-superfamily). The organism is the source species.

  · Plot images: a contact map (which residues are close in 3D, as an N×N binary image), a Ramachandran scatter (backbone torsion angles, revealing secondary-structure composition at a glance), and — for AlphaFold structures — a PAE heatmap (pairwise prediction confidence).

  · Structure images are PyMOL renders from six orthogonal camera directions. Cartoon representation draws helices as coils and strands as arrows; sticks shows the backbone as bonds; surface shows the solvent-excluded envelope. Rainbow coloring maps sequence position to hue (blue→red, N→C); chain coloring assigns a distinct color per polypeptide.